Protein AF-A0A523MCL0-F1 (afdb_monomer_lite)

Sequence (63 aa):
MNEPLIFEYESVARQGFVPEAAGESKLPDEVLRKDELIMPRASELEVVRHFTRLSQLNFSIDT

Foldseek 3Di:
DDQDDLQPDPDPDAAEDDDDDPDDDPDDPVPDDPDDDSDRRDYPVRVVVRVVVVVVVDDDPVD

Radius of gyration: 16.99 Å; chains: 1; bounding box: 36×28×50 Å

pLDDT: mean 85.52, std 10.82, range [54.31, 96.31]

Secondary structure (DSSP, 8-state):
-PPPPGGG---SS-----PPP-S-----GGGS--SPP------HHHHHHHHHHHHTTS--S--

Structure (mmCIF, N/CA/C/O backbone):
data_AF-A0A523MCL0-F1
#
_entry.id   AF-A0A523MCL0-F1
#
loop_
_atom_site.group_PDB
_atom_site.id
_atom_site.type_symbol
_atom_site.label_atom_id
_atom_site.label_alt_id
_atom_site.label_comp_id
_atom_site.label_asym_id
_atom_site.label_entity_id
_atom_site.label_seq_id
_atom_site.pdbx_PDB_ins_code
_atom_site.Cartn_x
_atom_site.Cartn_y
_atom_site.Cartn_z
_atom_site.occupancy
_atom_site.B_iso_or_equiv
_atom_site.auth_seq_id
_atom_site.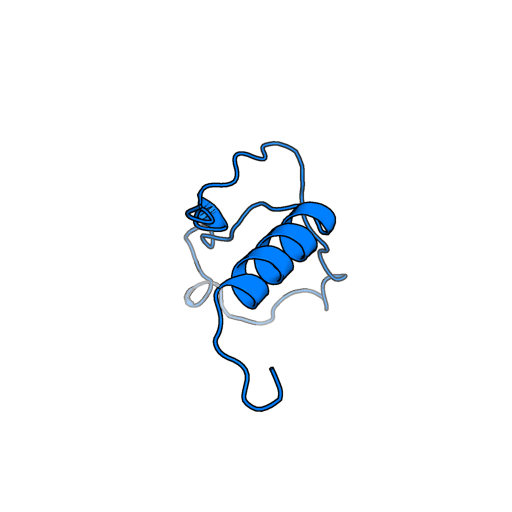auth_comp_id
_atom_site.auth_asym_id
_atom_site.auth_atom_id
_atom_site.pdbx_PDB_model_num
ATOM 1 N N . MET A 1 1 ? -20.999 -1.802 10.212 1.00 55.41 1 MET A N 1
ATOM 2 C CA . MET A 1 1 ? -20.424 -0.737 9.364 1.00 55.41 1 MET A CA 1
ATOM 3 C C . MET A 1 1 ? -19.569 -1.466 8.337 1.00 55.41 1 MET A C 1
ATOM 5 O O . MET A 1 1 ? -18.687 -2.190 8.770 1.00 55.41 1 MET A O 1
ATOM 9 N N . ASN A 1 2 ? -19.923 -1.439 7.049 1.00 84.50 2 ASN A N 1
ATOM 10 C CA . ASN A 1 2 ? -19.183 -2.183 6.020 1.00 84.50 2 ASN A CA 1
ATOM 11 C C . ASN A 1 2 ? -18.054 -1.285 5.503 1.00 84.50 2 ASN A C 1
ATOM 13 O O . ASN A 1 2 ? -18.340 -0.174 5.059 1.00 84.50 2 ASN A O 1
ATOM 17 N N . GLU A 1 3 ? -16.802 -1.721 5.618 1.00 92.62 3 GLU A N 1
ATOM 18 C CA . GLU A 1 3 ? -15.682 -1.021 4.982 1.00 92.62 3 GLU A CA 1
ATOM 19 C C . GLU A 1 3 ? -15.748 -1.312 3.469 1.00 92.62 3 GLU A C 1
ATOM 21 O O . GLU A 1 3 ? -15.820 -2.486 3.099 1.00 92.62 3 GLU A O 1
ATOM 26 N N . PRO A 1 4 ? -15.796 -0.287 2.597 1.00 93.31 4 PRO A N 1
ATOM 27 C CA . PRO A 1 4 ? -15.802 -0.488 1.146 1.00 93.31 4 PRO A CA 1
ATOM 28 C C . PRO A 1 4 ? -14.490 -1.120 0.665 1.00 93.31 4 PRO A C 1
ATOM 30 O O . PRO A 1 4 ? -13.467 -1.082 1.354 1.00 93.31 4 PRO A O 1
ATOM 33 N N . LEU A 1 5 ? -14.500 -1.675 -0.545 1.00 93.88 5 LEU A N 1
ATOM 34 C CA . LEU A 1 5 ? -13.278 -2.164 -1.174 1.00 93.88 5 LEU A CA 1
ATOM 35 C C . LEU A 1 5 ? -12.331 -0.988 -1.430 1.00 93.88 5 LEU A C 1
ATOM 37 O O . LEU A 1 5 ? -12.751 0.090 -1.841 1.00 93.88 5 LEU A O 1
ATOM 41 N N . ILE A 1 6 ? -11.025 -1.213 -1.290 1.00 92.12 6 ILE A N 1
ATOM 42 C CA . ILE A 1 6 ? -10.016 -0.177 -1.571 1.00 92.12 6 ILE A CA 1
ATOM 43 C C . ILE A 1 6 ? -10.050 0.325 -3.033 1.00 92.12 6 ILE A C 1
ATOM 45 O O . ILE A 1 6 ? -9.568 1.414 -3.330 1.00 92.12 6 ILE A 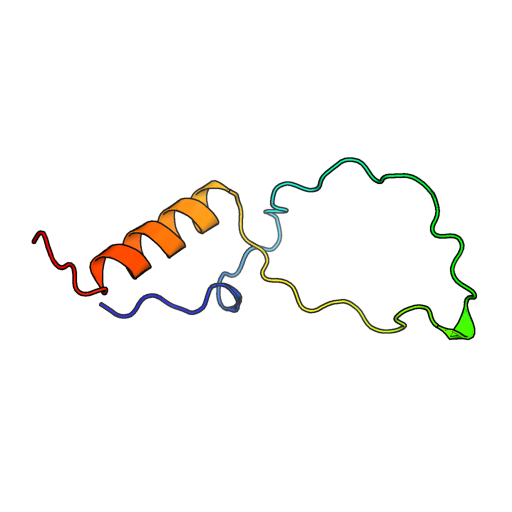O 1
ATOM 49 N N . PHE A 1 7 ? -10.650 -0.446 -3.950 1.00 91.69 7 PHE A N 1
ATOM 50 C CA . PHE A 1 7 ? -10.886 -0.060 -5.348 1.00 91.69 7 PHE A CA 1
ATOM 51 C C . PHE A 1 7 ? -12.062 0.910 -5.535 1.00 91.69 7 PHE A C 1
ATOM 53 O O . PHE A 1 7 ? -12.147 1.559 -6.571 1.00 91.69 7 PHE A O 1
ATOM 60 N N . GLU A 1 8 ? -12.958 1.013 -4.552 1.00 91.25 8 GLU A N 1
ATOM 61 C CA . GLU A 1 8 ? -14.126 1.904 -4.576 1.00 91.25 8 GLU A CA 1
ATOM 62 C C . GLU A 1 8 ? -13.786 3.313 -4.064 1.00 91.25 8 GLU A C 1
ATOM 64 O O . GLU A 1 8 ? -14.644 4.193 -4.022 1.00 91.25 8 GLU A O 1
ATOM 69 N N . TYR A 1 9 ? -12.533 3.553 -3.666 1.00 88.75 9 TYR A N 1
ATOM 70 C CA . TYR A 1 9 ? -12.070 4.886 -3.307 1.00 88.75 9 TYR A CA 1
ATOM 71 C C . TYR A 1 9 ? -11.967 5.761 -4.564 1.00 88.75 9 TYR A C 1
ATOM 73 O O . TYR A 1 9 ? -11.086 5.590 -5.406 1.00 88.75 9 TYR A O 1
ATOM 81 N N . GLU A 1 10 ? -12.868 6.737 -4.682 1.00 69.88 10 GLU A N 1
ATOM 82 C CA . GLU A 1 10 ? -12.825 7.746 -5.739 1.00 69.88 10 GLU A CA 1
ATOM 83 C C . GLU A 1 10 ? -11.749 8.790 -5.428 1.00 69.88 10 GLU A C 1
ATOM 85 O O . GLU A 1 10 ? -11.982 9.795 -4.754 1.00 69.88 10 GLU A O 1
ATOM 90 N N . SER A 1 11 ? -10.535 8.558 -5.917 1.00 63.56 11 SER A N 1
ATOM 91 C CA . SER A 1 11 ? -9.460 9.535 -5.817 1.00 63.56 11 SER A CA 1
ATOM 92 C C . SER A 1 11 ? -8.842 9.801 -7.181 1.00 63.56 11 SER A C 1
ATOM 94 O O . SER A 1 11 ? -8.008 9.053 -7.690 1.00 63.56 11 SER A O 1
ATOM 96 N N . VAL A 1 12 ? -9.247 10.925 -7.772 1.00 54.31 12 VAL A N 1
ATOM 97 C CA . VAL A 1 12 ? -8.698 11.433 -9.037 1.00 54.31 12 VAL A CA 1
ATOM 98 C C . VAL A 1 12 ? -7.284 12.013 -8.845 1.00 54.31 12 VAL A C 1
ATOM 100 O O . VAL A 1 12 ? -6.548 12.158 -9.814 1.00 54.31 12 VAL A O 1
ATOM 103 N N . ALA A 1 13 ? -6.872 12.317 -7.604 1.00 55.69 13 ALA A N 1
ATOM 104 C CA . ALA A 1 13 ? -5.683 13.133 -7.329 1.00 55.69 13 ALA A CA 1
ATOM 105 C C . ALA A 1 13 ? -4.716 12.579 -6.264 1.00 55.69 13 ALA A C 1
ATOM 107 O O . ALA A 1 13 ? -3.767 13.270 -5.899 1.00 55.69 13 ALA A O 1
ATOM 108 N N . ARG A 1 14 ? -4.922 11.366 -5.735 1.00 59.59 14 ARG A N 1
ATOM 109 C CA . ARG A 1 14 ? -4.029 10.797 -4.709 1.00 59.59 14 ARG A CA 1
ATOM 110 C C . ARG A 1 14 ? -3.296 9.590 -5.261 1.00 59.59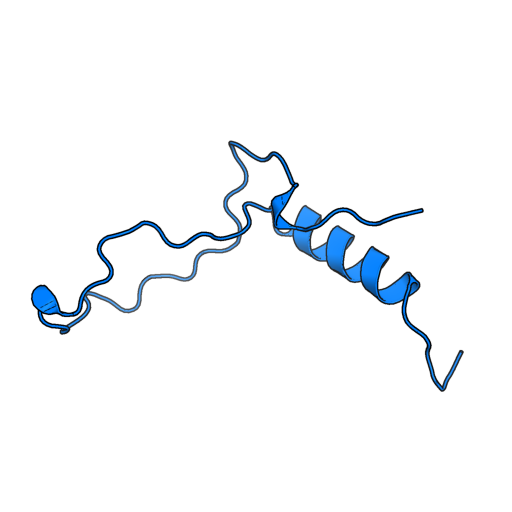 14 ARG A C 1
ATOM 112 O O . ARG A 1 14 ? -3.744 8.456 -5.131 1.00 59.59 14 ARG A O 1
ATOM 119 N N . GLN A 1 15 ? -2.164 9.864 -5.895 1.00 67.00 15 GLN A N 1
ATOM 120 C CA . GLN A 1 15 ? -1.156 8.845 -6.129 1.00 67.00 15 GLN A CA 1
ATOM 121 C C . GLN A 1 15 ? -0.553 8.476 -4.767 1.00 67.00 15 GLN A C 1
ATOM 123 O O . GLN A 1 15 ? -0.182 9.358 -3.990 1.00 67.00 15 GLN A O 1
ATOM 128 N N . GLY A 1 16 ? -0.535 7.183 -4.445 1.00 72.38 16 GLY A N 1
ATOM 129 C CA . GLY A 1 16 ? 0.171 6.677 -3.271 1.00 72.38 16 GLY A CA 1
ATOM 130 C C . GLY A 1 16 ? 1.689 6.795 -3.437 1.00 72.38 16 GLY A C 1
ATOM 131 O O . GLY A 1 16 ? 2.188 7.394 -4.391 1.00 72.38 16 GLY A O 1
ATOM 132 N N . PHE A 1 17 ? 2.438 6.187 -2.521 1.00 81.12 17 PHE A N 1
ATOM 133 C CA . PHE A 1 17 ? 3.890 6.112 -2.647 1.00 81.12 17 PHE A CA 1
ATOM 134 C C . PHE A 1 17 ? 4.286 5.328 -3.909 1.00 81.12 17 PHE A C 1
ATOM 136 O O . PHE A 1 17 ? 3.903 4.168 -4.070 1.00 81.12 17 PHE A O 1
ATOM 143 N N . VAL A 1 18 ? 5.068 5.955 -4.789 1.00 79.69 18 VAL A N 1
ATOM 144 C CA . VAL A 1 18 ? 5.697 5.298 -5.940 1.00 79.69 18 VAL A CA 1
ATOM 145 C C . VAL A 1 18 ? 7.202 5.299 -5.694 1.00 79.69 18 VAL A C 1
ATOM 147 O O . VAL A 1 18 ? 7.781 6.382 -5.584 1.00 79.69 18 VAL A O 1
ATOM 150 N N . PRO A 1 19 ? 7.841 4.124 -5.569 1.00 81.12 19 PRO A N 1
ATOM 151 C CA . PRO A 1 19 ? 9.284 4.060 -5.405 1.00 81.12 19 PRO A CA 1
ATOM 152 C C . PRO A 1 19 ? 9.984 4.585 -6.659 1.00 81.12 19 PRO A C 1
ATOM 154 O O . PRO A 1 19 ? 9.441 4.529 -7.764 1.00 81.12 19 PRO A O 1
ATOM 157 N N . GLU A 1 20 ? 11.215 5.059 -6.487 1.00 86.75 20 GLU A N 1
ATOM 158 C CA . GLU A 1 20 ? 12.061 5.419 -7.618 1.00 86.75 20 GLU A CA 1
ATOM 159 C C . GLU A 1 20 ? 12.249 4.204 -8.537 1.00 86.75 20 GLU A C 1
ATOM 161 O O . GLU A 1 20 ? 12.483 3.080 -8.078 1.00 86.75 20 GLU A O 1
ATOM 166 N N . ALA A 1 21 ? 12.092 4.415 -9.844 1.00 82.50 21 ALA A N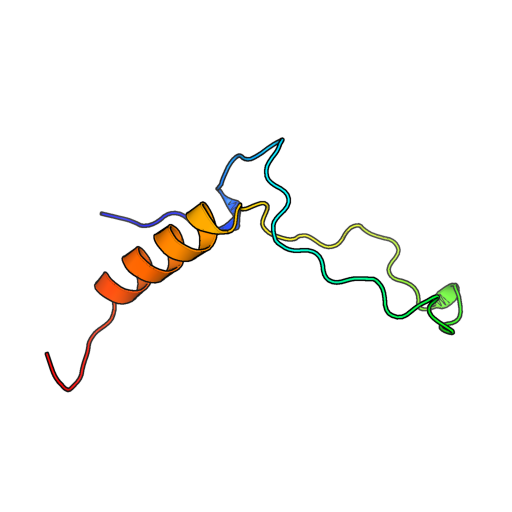 1
ATOM 167 C CA . ALA A 1 21 ? 12.215 3.338 -10.810 1.00 82.50 21 ALA A CA 1
ATOM 168 C C . ALA A 1 21 ? 13.657 2.813 -10.826 1.00 82.50 21 ALA A C 1
ATOM 170 O O . ALA A 1 21 ? 14.604 3.581 -10.967 1.00 82.50 21 ALA A O 1
ATOM 171 N N . ALA A 1 22 ? 13.825 1.490 -10.763 1.00 80.94 22 ALA A N 1
ATOM 172 C CA . ALA A 1 22 ? 15.137 0.834 -10.768 1.00 80.94 22 ALA A CA 1
ATOM 173 C C . ALA A 1 22 ? 15.888 0.912 -12.124 1.00 80.94 22 ALA A C 1
ATOM 175 O O . ALA A 1 22 ? 16.925 0.270 -12.288 1.00 80.94 22 ALA A O 1
ATOM 176 N N . GLY A 1 23 ? 15.371 1.676 -13.093 1.00 80.12 23 GLY A N 1
ATOM 177 C CA . GLY A 1 23 ? 15.870 1.786 -14.465 1.00 80.12 23 GLY A CA 1
ATOM 178 C C . GLY A 1 23 ? 14.953 1.127 -15.499 1.00 80.12 23 GLY A C 1
ATOM 179 O O . GLY A 1 23 ? 13.866 0.642 -15.181 1.00 80.12 23 GLY A O 1
ATOM 180 N N . GLU A 1 24 ? 15.390 1.129 -16.758 1.00 81.12 24 GLU A N 1
ATOM 181 C CA . GLU A 1 24 ? 14.656 0.501 -17.859 1.00 81.12 24 GLU A CA 1
ATOM 182 C C . GLU A 1 24 ? 14.623 -1.028 -17.723 1.00 81.12 24 GLU A C 1
ATOM 184 O O . GLU A 1 24 ? 15.618 -1.683 -17.392 1.00 81.12 24 GLU A O 1
ATOM 189 N N . SER A 1 25 ? 13.460 -1.611 -18.012 1.00 81.06 25 SER A N 1
ATOM 190 C CA . SER A 1 25 ? 13.289 -3.059 -18.096 1.00 81.06 25 SER A CA 1
ATOM 191 C C . SER A 1 25 ? 13.993 -3.603 -19.343 1.00 81.06 25 SER A C 1
ATOM 193 O O . SER A 1 25 ? 13.779 -3.102 -20.439 1.00 81.06 25 SER A O 1
ATOM 195 N N . LYS A 1 26 ? 14.788 -4.672 -19.201 1.00 87.69 26 LYS A N 1
ATOM 196 C CA . LYS A 1 26 ? 15.441 -5.374 -20.331 1.00 87.69 26 LYS A CA 1
ATOM 197 C C . LYS A 1 26 ? 14.552 -6.446 -20.978 1.00 87.69 26 LYS A C 1
ATOM 199 O O . LYS A 1 26 ? 15.059 -7.361 -21.627 1.00 87.69 26 LYS A O 1
ATOM 204 N N . LEU A 1 27 ? 13.246 -6.403 -20.730 1.00 90.00 27 LEU A N 1
ATOM 205 C CA . LEU A 1 27 ? 12.307 -7.383 -21.268 1.00 90.00 27 LEU A CA 1
ATOM 206 C C . LEU A 1 27 ? 12.010 -7.085 -22.748 1.00 90.00 27 LEU A C 1
ATOM 208 O O . LEU A 1 27 ? 11.838 -5.918 -23.090 1.00 90.00 27 LEU A O 1
ATOM 212 N N . PRO A 1 28 ? 11.914 -8.109 -23.616 1.00 92.69 28 PRO A N 1
ATOM 213 C CA . PRO A 1 28 ? 11.444 -7.926 -24.988 1.00 92.69 28 PRO A CA 1
ATOM 214 C C . PRO A 1 28 ? 10.031 -7.327 -25.042 1.00 92.69 28 PRO A C 1
ATOM 216 O O . PRO A 1 28 ? 9.173 -7.699 -24.242 1.00 92.69 28 PRO A O 1
ATOM 219 N N . ASP A 1 29 ? 9.756 -6.478 -26.034 1.00 90.75 29 ASP A N 1
ATOM 220 C CA . ASP A 1 29 ? 8.456 -5.799 -26.184 1.00 90.75 29 ASP A CA 1
ATOM 221 C C . ASP A 1 29 ? 7.269 -6.770 -26.265 1.00 90.75 29 ASP A C 1
ATOM 223 O O . ASP A 1 29 ? 6.176 -6.486 -25.779 1.00 90.75 29 ASP A O 1
ATOM 227 N N . GLU A 1 30 ? 7.490 -7.953 -26.840 1.00 94.44 30 GLU A N 1
ATOM 228 C CA . GLU A 1 30 ? 6.465 -8.985 -27.013 1.00 94.44 30 GLU A CA 1
ATOM 229 C C . GLU A 1 30 ? 5.918 -9.527 -25.687 1.00 94.44 30 GLU A C 1
ATOM 231 O O . GLU A 1 30 ? 4.778 -9.994 -25.642 1.00 94.44 30 GLU A O 1
ATOM 236 N N . VAL A 1 31 ? 6.709 -9.454 -24.610 1.00 93.75 31 VAL A N 1
ATOM 237 C CA . VAL A 1 31 ? 6.320 -9.933 -23.274 1.00 93.75 31 VAL A CA 1
ATOM 238 C C . VAL A 1 31 ? 5.895 -8.804 -22.335 1.00 93.75 31 VAL A C 1
ATOM 240 O O . VAL A 1 31 ? 5.519 -9.070 -21.191 1.00 93.75 31 VAL A O 1
ATOM 243 N N . LEU A 1 32 ? 5.943 -7.546 -22.785 1.00 90.75 32 LEU A N 1
ATOM 244 C CA . LEU A 1 32 ? 5.469 -6.420 -21.989 1.00 90.75 32 LEU A CA 1
ATOM 245 C C . LEU A 1 32 ? 3.943 -6.451 -21.864 1.00 90.75 32 LEU A C 1
ATOM 247 O O . LEU A 1 32 ? 3.209 -6.808 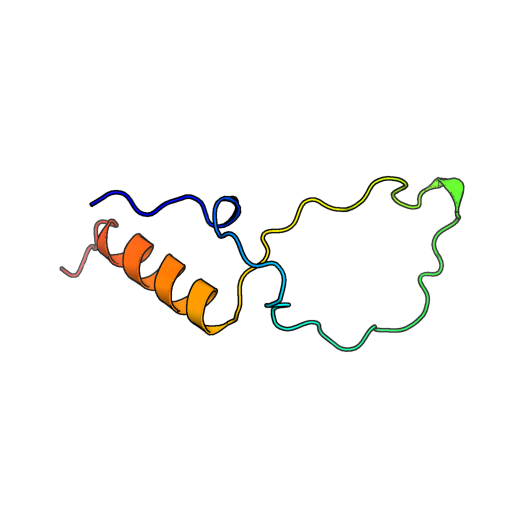-22.791 1.00 90.75 32 LEU A O 1
ATOM 251 N N . ARG A 1 33 ? 3.452 -6.044 -20.690 1.00 90.75 33 ARG A N 1
ATOM 252 C CA . ARG A 1 33 ? 2.016 -5.870 -20.472 1.00 90.75 33 ARG A CA 1
ATOM 253 C C . ARG A 1 33 ? 1.518 -4.733 -21.371 1.00 90.75 33 ARG A C 1
ATOM 255 O O . ARG A 1 33 ? 2.065 -3.637 -21.325 1.00 90.75 33 ARG A O 1
ATOM 262 N N . LYS A 1 34 ? 0.480 -5.010 -22.162 1.00 91.06 34 LYS A N 1
ATOM 263 C CA . LYS A 1 34 ? -0.126 -4.043 -23.094 1.00 91.06 34 LYS A CA 1
ATOM 264 C C . LYS A 1 34 ? -1.219 -3.197 -22.446 1.00 91.06 34 LYS A C 1
ATOM 266 O O . LYS A 1 34 ? -1.381 -2.037 -22.805 1.00 91.06 34 LYS A O 1
ATOM 271 N N . ASP A 1 35 ? -1.929 -3.780 -21.487 1.00 92.44 35 ASP A N 1
ATOM 272 C CA . ASP A 1 35 ? -3.032 -3.126 -20.790 1.00 92.44 35 ASP A CA 1
ATOM 273 C C . ASP A 1 35 ? -2.564 -2.476 -19.481 1.00 92.44 35 ASP A C 1
ATOM 275 O O . ASP A 1 35 ? -1.612 -2.931 -18.835 1.00 92.44 35 ASP A O 1
ATOM 279 N N . GLU A 1 36 ? -3.254 -1.415 -19.061 1.00 87.44 36 GLU A N 1
ATOM 280 C CA . GLU A 1 36 ? -2.984 -0.761 -17.780 1.00 87.44 36 GLU A CA 1
ATOM 281 C C . GLU A 1 36 ? -3.240 -1.732 -16.617 1.00 87.44 36 GLU A C 1
ATOM 283 O O . GLU A 1 36 ? -4.220 -2.482 -16.594 1.00 87.44 36 GLU A O 1
ATOM 288 N N . LEU A 1 37 ? -2.348 -1.728 -15.624 1.00 87.31 37 LEU A N 1
ATOM 289 C CA . LEU A 1 37 ? -2.555 -2.516 -14.416 1.00 87.31 37 LEU A CA 1
ATOM 290 C C . LEU A 1 37 ? -3.650 -1.868 -13.565 1.00 87.31 37 LEU A C 1
ATOM 292 O O . LEU A 1 37 ? -3.502 -0.734 -13.113 1.00 87.31 37 LEU A O 1
ATOM 296 N N . ILE A 1 38 ? -4.709 -2.623 -13.284 1.00 88.06 38 ILE A N 1
ATOM 297 C CA . ILE A 1 38 ? -5.773 -2.185 -12.381 1.00 88.06 38 ILE A CA 1
ATOM 298 C C . ILE A 1 38 ? -5.219 -2.170 -10.952 1.00 88.06 38 ILE A C 1
ATOM 300 O O . ILE A 1 38 ? -5.063 -3.215 -10.322 1.00 88.06 38 ILE A O 1
ATOM 304 N N . MET A 1 39 ? -4.917 -0.974 -10.450 1.00 86.94 39 MET A N 1
ATOM 305 C CA . MET A 1 39 ? -4.449 -0.735 -9.084 1.00 86.94 39 MET A CA 1
ATOM 306 C C . MET A 1 39 ? -5.414 0.200 -8.353 1.00 86.94 39 MET A C 1
ATOM 308 O O . MET A 1 39 ? -5.946 1.125 -8.976 1.00 86.94 39 MET A O 1
ATOM 312 N N . PRO A 1 40 ? -5.628 0.009 -7.038 1.00 88.19 40 PRO A N 1
ATOM 313 C CA . PRO A 1 40 ? -6.409 0.954 -6.259 1.00 88.19 40 PRO A CA 1
ATOM 314 C C . PRO A 1 40 ? -5.694 2.306 -6.200 1.00 88.19 40 PRO A C 1
ATOM 316 O O . PRO A 1 40 ? -4.470 2.381 -6.060 1.00 88.19 40 PRO A O 1
ATOM 319 N N . ARG A 1 41 ? -6.470 3.385 -6.294 1.00 87.06 41 ARG A N 1
ATOM 320 C CA . ARG A 1 41 ? -5.968 4.759 -6.215 1.00 87.06 41 ARG A CA 1
ATOM 321 C C . ARG A 1 41 ? -6.295 5.319 -4.835 1.00 87.06 41 ARG A C 1
ATOM 323 O O . ARG A 1 41 ? -7.378 5.846 -4.615 1.00 87.06 41 ARG A O 1
ATOM 330 N N . ALA A 1 42 ? -5.358 5.169 -3.904 1.00 88.12 42 ALA A N 1
ATOM 331 C CA . ALA A 1 42 ? -5.498 5.616 -2.523 1.00 88.12 42 ALA A CA 1
ATOM 332 C C . ALA A 1 42 ? -4.232 6.352 -2.059 1.00 88.12 42 ALA A C 1
ATOM 334 O O . ALA A 1 42 ? -3.110 5.913 -2.317 1.00 88.12 42 ALA A O 1
ATOM 335 N N . SER A 1 43 ? -4.411 7.461 -1.340 1.00 87.94 43 SER A N 1
ATOM 336 C CA . SER A 1 43 ? -3.344 8.098 -0.559 1.00 87.94 43 SER A CA 1
ATOM 337 C C . SER A 1 43 ? -2.866 7.189 0.566 1.00 87.94 43 SER A C 1
ATOM 339 O O . SER A 1 43 ? -3.599 6.330 1.050 1.00 87.94 43 SER A O 1
ATOM 341 N N . GLU A 1 44 ? -1.670 7.465 1.077 1.00 89.50 44 GLU A N 1
ATOM 342 C CA . GLU A 1 44 ? -1.143 6.805 2.273 1.00 89.50 44 GLU A CA 1
ATOM 343 C C . GLU A 1 44 ? -2.118 6.876 3.464 1.00 89.50 44 GLU A C 1
ATOM 345 O O . GLU A 1 44 ? -2.372 5.873 4.127 1.00 89.50 44 GLU A O 1
ATOM 350 N N . LEU A 1 45 ? -2.759 8.029 3.685 1.00 90.00 45 LEU A N 1
ATOM 351 C CA . LEU A 1 45 ? -3.755 8.184 4.748 1.00 90.00 45 LEU A CA 1
ATOM 352 C C . LEU A 1 45 ? -4.996 7.304 4.531 1.00 90.00 45 LEU A C 1
ATOM 354 O O . LEU A 1 45 ? -5.543 6.759 5.491 1.00 90.00 45 LEU A O 1
ATOM 358 N N . GLU A 1 46 ? -5.463 7.179 3.289 1.00 90.94 46 GLU A N 1
ATOM 359 C CA . GLU A 1 46 ? -6.571 6.285 2.939 1.00 90.94 46 GLU A CA 1
ATOM 360 C C . GLU A 1 46 ? -6.194 4.821 3.153 1.00 90.94 46 GLU A C 1
ATOM 362 O O . GLU A 1 46 ? -6.980 4.087 3.746 1.00 90.94 46 GLU A O 1
ATOM 367 N N . VAL A 1 47 ? -4.978 4.419 2.774 1.00 91.88 47 VAL A N 1
ATOM 368 C CA . VAL A 1 47 ? -4.449 3.069 3.015 1.00 91.88 47 VAL A CA 1
ATOM 369 C C . VAL A 1 47 ? -4.430 2.751 4.512 1.00 91.88 47 VAL A C 1
ATOM 371 O O . VAL A 1 47 ? -4.977 1.730 4.931 1.00 91.88 47 VAL A O 1
ATOM 374 N N . VAL A 1 48 ? -3.872 3.641 5.339 1.00 94.44 48 VAL A N 1
ATOM 375 C CA . VAL A 1 48 ? -3.821 3.449 6.799 1.00 94.44 48 VAL A CA 1
ATOM 376 C C . VAL A 1 48 ? -5.228 3.319 7.382 1.00 94.44 48 VAL A C 1
ATOM 378 O O . VAL A 1 48 ? -5.495 2.403 8.164 1.00 94.44 48 VAL A O 1
ATOM 381 N N . ARG A 1 49 ? -6.154 4.203 6.989 1.00 93.56 49 ARG A N 1
ATOM 382 C CA . ARG A 1 49 ? -7.546 4.171 7.467 1.00 93.56 49 ARG A CA 1
ATOM 383 C C . ARG A 1 49 ? -8.260 2.886 7.065 1.00 93.56 49 ARG A C 1
ATOM 385 O O . ARG A 1 49 ? -8.917 2.293 7.918 1.00 93.56 49 ARG A O 1
ATOM 392 N N . HIS A 1 50 ? -8.110 2.463 5.813 1.00 94.56 50 HIS A N 1
ATOM 393 C CA . HIS A 1 50 ? -8.727 1.252 5.283 1.00 94.56 50 HIS A CA 1
ATOM 394 C C . HIS A 1 50 ? -8.314 0.023 6.097 1.00 94.56 50 HIS A C 1
ATOM 396 O O . HIS A 1 50 ? -9.155 -0.650 6.691 1.00 94.56 50 HIS A O 1
ATOM 402 N N . PHE A 1 51 ? -7.006 -0.218 6.221 1.00 96.31 51 PHE A N 1
ATOM 403 C CA . PHE A 1 51 ? -6.507 -1.402 6.919 1.00 96.31 51 PHE A CA 1
ATOM 404 C C . PHE A 1 51 ? -6.728 -1.355 8.436 1.00 96.31 51 PHE A C 1
ATOM 406 O O . PHE A 1 51 ? -6.918 -2.402 9.050 1.00 96.31 51 PHE A O 1
ATOM 413 N N . THR A 1 52 ? -6.798 -0.164 9.041 1.00 95.88 52 THR A N 1
ATOM 414 C CA . THR A 1 52 ? -7.178 -0.022 10.458 1.00 95.88 52 THR A CA 1
ATOM 415 C C . THR A 1 52 ? -8.646 -0.381 10.694 1.00 95.88 52 THR A C 1
ATOM 417 O O . THR A 1 52 ? -8.980 -1.000 11.697 1.00 95.88 52 THR A O 1
ATOM 420 N N . ARG A 1 53 ? -9.553 -0.007 9.786 1.00 95.62 53 ARG A N 1
ATOM 421 C CA . ARG A 1 53 ? -10.969 -0.386 9.906 1.00 95.62 53 ARG A CA 1
ATOM 422 C C . ARG A 1 53 ? -11.172 -1.867 9.625 1.00 95.62 53 ARG A C 1
ATOM 424 O O . ARG A 1 53 ? -11.917 -2.508 10.353 1.00 95.62 53 ARG A O 1
ATOM 431 N N . LEU A 1 54 ? -10.472 -2.419 8.631 1.00 95.25 54 LEU A N 1
ATOM 432 C CA . LEU A 1 54 ? -10.482 -3.859 8.376 1.00 95.25 54 LEU A CA 1
ATOM 433 C C . LEU A 1 54 ? -9.977 -4.658 9.580 1.00 95.25 54 LEU A C 1
ATOM 435 O O . LEU A 1 54 ? -10.567 -5.682 9.909 1.00 95.25 54 LEU A O 1
ATOM 439 N N . SER A 1 55 ? -8.934 -4.193 10.276 1.00 94.06 55 SER A N 1
ATOM 440 C CA . SER A 1 55 ? -8.425 -4.912 11.448 1.00 94.06 55 SER A CA 1
ATOM 441 C C . SER A 1 55 ? -9.428 -4.954 12.604 1.00 94.06 55 SER A C 1
ATOM 443 O O . SER A 1 55 ? -9.494 -5.959 13.302 1.00 94.06 55 SER A O 1
ATOM 445 N N . GLN A 1 56 ? -10.267 -3.926 12.762 1.00 92.94 56 GLN A N 1
ATOM 446 C CA . GLN A 1 56 ? -11.355 -3.903 13.750 1.00 92.94 56 GLN A CA 1
ATOM 447 C C . GLN A 1 56 ? -12.494 -4.885 13.431 1.00 92.94 56 GLN A C 1
ATOM 449 O O . GLN A 1 56 ? -13.332 -5.141 14.292 1.00 92.94 56 GLN A O 1
ATOM 454 N N . LEU A 1 57 ? -12.542 -5.420 12.206 1.00 92.56 57 LEU A N 1
ATOM 455 C CA . LEU A 1 57 ? -13.495 -6.452 11.791 1.00 92.56 57 LEU A CA 1
ATOM 456 C C . LEU A 1 57 ? -12.927 -7.875 11.940 1.00 92.56 57 LEU A C 1
ATOM 458 O O . LEU 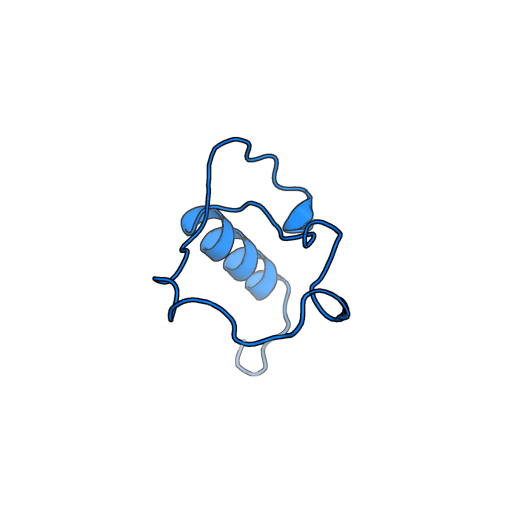A 1 57 ? -13.651 -8.840 11.698 1.00 92.56 57 LEU A O 1
ATOM 462 N N . ASN A 1 58 ? -11.656 -8.016 12.330 1.00 91.62 58 ASN A N 1
ATOM 463 C CA . ASN A 1 58 ? -11.021 -9.311 12.558 1.00 91.62 58 ASN A CA 1
ATOM 464 C C . ASN A 1 58 ? -11.265 -9.822 13.984 1.00 91.62 58 ASN A C 1
ATOM 466 O O . ASN A 1 58 ? -11.449 -9.050 14.923 1.00 91.62 58 ASN A O 1
ATOM 470 N N . PHE A 1 59 ? -11.183 -11.143 14.152 1.00 91.31 59 PHE A N 1
ATOM 471 C CA . PHE A 1 59 ? -11.082 -11.775 15.467 1.00 91.31 59 PHE A CA 1
ATOM 472 C C . PHE A 1 59 ? -9.619 -11.826 15.913 1.00 91.31 59 PHE A C 1
ATOM 474 O O . PHE A 1 59 ? -8.725 -12.070 15.101 1.00 91.31 59 PHE A O 1
ATOM 481 N N . SER A 1 60 ? -9.386 -11.624 17.205 1.00 89.00 60 SER A N 1
ATOM 482 C CA . SER A 1 60 ? -8.064 -11.669 17.828 1.00 89.00 60 SER A CA 1
ATOM 483 C C . SER A 1 60 ? -8.045 -12.744 18.913 1.00 89.00 60 SER A C 1
ATOM 485 O O . SER A 1 60 ? -9.074 -13.025 19.516 1.00 89.00 60 SER A O 1
ATOM 487 N N . ILE A 1 61 ? -6.887 -13.374 19.128 1.00 89.12 61 ILE A N 1
ATOM 488 C CA . ILE A 1 61 ? -6.700 -14.386 20.184 1.00 89.12 61 ILE A CA 1
ATOM 489 C C . ILE A 1 61 ? -6.535 -13.707 21.553 1.00 89.12 61 ILE A C 1
ATOM 491 O O . ILE A 1 61 ? -6.974 -14.243 22.565 1.00 89.12 61 ILE A O 1
ATOM 495 N N . ASP A 1 62 ? -5.924 -12.519 21.567 1.00 85.88 62 ASP A N 1
ATOM 496 C CA . ASP A 1 62 ? -5.568 -11.774 22.780 1.00 85.88 62 ASP A CA 1
ATOM 497 C C . ASP A 1 62 ? -6.619 -10.716 23.169 1.00 85.88 62 ASP A C 1
ATOM 499 O O . ASP A 1 62 ? -6.347 -9.835 23.986 1.00 85.88 62 ASP A O 1
ATOM 503 N N . THR A 1 63 ? -7.796 -10.730 22.537 1.00 57.88 63 THR A N 1
ATOM 504 C CA . THR A 1 63 ? -8.872 -9.742 22.746 1.00 57.88 63 THR A CA 1
ATOM 505 C C . THR A 1 63 ? -10.203 -10.429 22.988 1.00 57.88 63 THR A C 1
ATOM 507 O O . THR A 1 63 ? -10.451 -11.466 22.339 1.00 57.88 63 THR A O 1
#